Protein AF-A0A9N9CAN0-F1 (afdb_monomer)

Foldseek 3Di:
DDDFDKDWDWDADDCDDQNPPFDPVLRTDIDIGTPPDDPVRVLVRNLVSGDPSSSPPDDDDDDDFWWPQPDDDDDPPDDPCVRAVNHIHTGHDDDDDDD

Structure (mmCIF, N/CA/C/O backbone):
data_AF-A0A9N9CAN0-F1
#
_entry.id   AF-A0A9N9CAN0-F1
#
loop_
_atom_site.group_PDB
_atom_site.id
_atom_site.type_symbol
_atom_site.label_atom_id
_atom_site.label_alt_id
_atom_site.label_comp_id
_atom_site.label_asym_id
_atom_site.label_entity_id
_atom_site.label_seq_id
_atom_site.pdbx_PDB_ins_code
_atom_site.Cartn_x
_atom_site.Cartn_y
_atom_site.Cartn_z
_atom_site.occupancy
_atom_site.B_iso_or_equiv
_atom_site.auth_seq_id
_atom_site.auth_comp_id
_atom_site.auth_asym_id
_atom_site.auth_atom_id
_atom_site.pdbx_PDB_model_num
ATOM 1 N N . ASN A 1 1 ? 28.706 -1.624 -9.203 1.00 38.88 1 ASN A N 1
ATOM 2 C CA . ASN A 1 1 ? 28.224 -0.259 -8.894 1.00 38.88 1 ASN A CA 1
ATOM 3 C C . ASN A 1 1 ? 26.709 -0.288 -8.850 1.00 38.88 1 ASN A C 1
ATOM 5 O O . ASN A 1 1 ? 26.106 -0.457 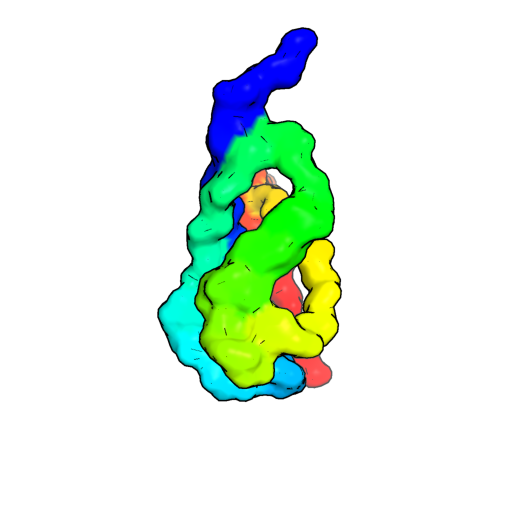-9.901 1.00 38.88 1 ASN A O 1
ATOM 9 N N . ALA A 1 2 ? 26.104 -0.194 -7.665 1.00 46.59 2 ALA A N 1
ATOM 10 C CA . ALA A 1 2 ? 24.666 0.056 -7.565 1.00 46.59 2 ALA A CA 1
ATOM 11 C C . ALA A 1 2 ? 24.381 1.514 -7.962 1.00 46.59 2 ALA A C 1
ATOM 13 O O . ALA A 1 2 ? 25.202 2.394 -7.696 1.00 46.59 2 ALA A O 1
ATOM 14 N N . ILE A 1 3 ? 23.250 1.767 -8.620 1.00 48.84 3 ILE A N 1
ATOM 15 C CA . ILE A 1 3 ? 22.851 3.125 -9.003 1.00 48.84 3 ILE A CA 1
ATOM 16 C C . ILE A 1 3 ? 22.261 3.802 -7.765 1.00 48.84 3 ILE A C 1
ATOM 18 O O . ILE A 1 3 ? 21.209 3.381 -7.284 1.00 48.84 3 ILE A O 1
ATOM 22 N N . MET A 1 4 ? 22.929 4.843 -7.260 1.00 60.00 4 MET A N 1
ATOM 23 C CA . MET A 1 4 ? 22.435 5.678 -6.159 1.00 60.00 4 MET A CA 1
ATOM 24 C C . MET A 1 4 ? 21.290 6.570 -6.655 1.00 60.00 4 MET A C 1
ATOM 26 O O . MET A 1 4 ? 21.501 7.719 -7.035 1.00 60.00 4 MET A O 1
ATOM 30 N N . GLY A 1 5 ? 20.083 6.014 -6.691 1.00 76.62 5 GLY A N 1
ATOM 31 C CA . GLY A 1 5 ? 18.849 6.720 -7.021 1.00 76.62 5 GLY A CA 1
ATOM 32 C C . GLY A 1 5 ? 17.755 6.388 -6.015 1.00 76.62 5 GLY A C 1
ATOM 33 O O . GLY A 1 5 ? 17.857 5.406 -5.280 1.00 76.62 5 GLY A O 1
ATOM 34 N N . THR A 1 6 ? 16.703 7.196 -5.980 1.00 82.44 6 THR A N 1
ATOM 35 C CA . THR A 1 6 ? 15.460 6.847 -5.288 1.00 82.44 6 THR A CA 1
ATOM 36 C C . THR A 1 6 ? 14.519 6.096 -6.224 1.00 82.44 6 THR A C 1
ATOM 38 O O . THR A 1 6 ? 14.569 6.254 -7.445 1.00 82.44 6 THR A O 1
ATOM 41 N N . ILE A 1 7 ? 13.651 5.278 -5.640 1.00 80.38 7 ILE A N 1
ATOM 42 C CA . ILE A 1 7 ? 12.506 4.655 -6.297 1.00 80.38 7 ILE A CA 1
ATOM 43 C C . ILE A 1 7 ? 11.225 5.129 -5.611 1.00 80.38 7 ILE A C 1
ATOM 45 O O . ILE A 1 7 ? 11.208 5.346 -4.398 1.00 80.38 7 ILE A O 1
ATOM 49 N N . ASN A 1 8 ? 10.160 5.271 -6.396 1.00 84.38 8 ASN A N 1
ATOM 50 C CA . ASN A 1 8 ? 8.829 5.595 -5.898 1.00 84.38 8 ASN A CA 1
ATOM 51 C C . ASN A 1 8 ? 7.989 4.315 -5.949 1.00 84.38 8 ASN A C 1
ATOM 53 O O . ASN A 1 8 ? 7.873 3.697 -7.008 1.00 84.38 8 ASN A O 1
ATOM 57 N N . LEU A 1 9 ? 7.418 3.920 -4.816 1.00 82.75 9 LEU A N 1
ATOM 58 C CA . LEU A 1 9 ? 6.581 2.734 -4.666 1.00 82.75 9 LEU A CA 1
ATOM 59 C C . LEU A 1 9 ? 5.138 3.168 -4.398 1.00 82.75 9 LEU A C 1
ATOM 61 O O . LEU A 1 9 ? 4.885 3.909 -3.451 1.00 82.75 9 LEU A O 1
ATOM 65 N N . GLU A 1 10 ? 4.195 2.702 -5.215 1.00 85.69 10 GLU A N 1
ATOM 66 C CA . GLU A 1 10 ? 2.765 2.859 -4.941 1.00 85.69 10 GLU A CA 1
ATOM 67 C C . GLU A 1 10 ? 2.310 1.718 -4.019 1.00 85.69 10 GLU A C 1
ATOM 69 O O . GLU A 1 10 ? 2.327 0.543 -4.393 1.00 85.69 10 GLU A O 1
ATOM 74 N N . CYS A 1 11 ? 1.941 2.060 -2.786 1.00 85.50 11 CYS A N 1
ATOM 75 C CA . CYS A 1 11 ? 1.557 1.116 -1.745 1.00 85.50 11 CYS A CA 1
ATOM 76 C C . CYS A 1 11 ? 0.050 1.200 -1.477 1.00 85.50 11 CYS A C 1
ATOM 78 O O . CYS A 1 11 ? -0.448 2.226 -1.015 1.00 85.50 11 CYS A O 1
ATOM 80 N N . LEU A 1 12 ? -0.666 0.099 -1.726 1.00 89.06 12 LEU A N 1
ATOM 81 C CA . LEU A 1 12 ? -2.081 -0.061 -1.385 1.00 89.06 12 LEU A CA 1
ATOM 82 C C . LEU A 1 12 ? -2.215 -0.784 -0.036 1.00 89.06 12 LEU A C 1
ATOM 84 O O . LEU A 1 12 ? -1.875 -1.96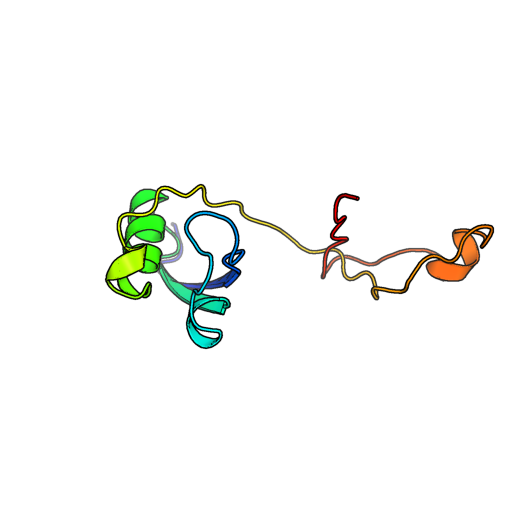2 0.077 1.00 89.06 12 LEU A O 1
ATOM 88 N N . ILE A 1 13 ? -2.753 -0.099 0.972 1.00 89.19 13 ILE A N 1
ATOM 89 C CA . ILE A 1 13 ? -3.064 -0.678 2.283 1.00 89.19 13 ILE A CA 1
ATOM 90 C C . ILE A 1 13 ? -4.522 -1.136 2.281 1.00 89.19 13 ILE A C 1
ATOM 92 O O . ILE A 1 13 ? -5.432 -0.324 2.147 1.00 89.19 13 ILE A O 1
ATOM 96 N N . SER A 1 14 ? -4.762 -2.439 2.453 1.00 86.62 14 SER A N 1
ATOM 97 C CA . SER A 1 14 ? -6.125 -2.969 2.576 1.00 86.62 14 SER A CA 1
ATOM 98 C C . SER A 1 14 ? -6.756 -2.506 3.904 1.00 86.62 14 SER A C 1
ATOM 100 O O . SER A 1 14 ? -6.234 -2.873 4.961 1.00 86.62 14 SER A O 1
ATOM 102 N N . PRO A 1 15 ? -7.860 -1.728 3.900 1.00 85.44 15 PRO A N 1
ATOM 103 C CA . PRO A 1 15 ? -8.443 -1.125 5.104 1.00 85.44 15 PRO A CA 1
ATOM 104 C C . PRO A 1 15 ? -9.337 -2.117 5.872 1.00 85.44 15 PRO A C 1
ATOM 106 O O . PRO A 1 15 ? -10.499 -1.846 6.175 1.00 85.44 15 PRO A O 1
ATOM 109 N N . VAL A 1 16 ? -8.800 -3.305 6.156 1.00 83.62 16 VAL A N 1
ATOM 110 C CA . VAL A 1 16 ? -9.487 -4.415 6.831 1.00 83.62 16 VAL A CA 1
ATOM 111 C C . VAL A 1 16 ? -8.908 -4.666 8.222 1.00 83.62 16 VAL A C 1
ATOM 113 O O . VAL A 1 16 ? -7.756 -4.337 8.509 1.00 83.62 16 VAL A O 1
ATOM 116 N N . HIS A 1 17 ? -9.712 -5.279 9.092 1.00 88.69 17 HIS A N 1
ATOM 117 C CA . HIS A 1 17 ? -9.338 -5.646 10.463 1.00 88.69 17 HIS A CA 1
ATOM 118 C C . HIS A 1 17 ? -8.726 -4.456 11.235 1.00 88.69 17 HIS A C 1
ATOM 120 O O . HIS A 1 17 ? -9.431 -3.491 11.512 1.00 88.69 17 HIS A O 1
ATOM 126 N N . ALA A 1 18 ? -7.430 -4.490 11.562 1.00 89.31 18 ALA A N 1
ATOM 127 C CA . ALA A 1 18 ? -6.746 -3.429 12.306 1.00 89.31 18 ALA A CA 1
ATOM 128 C C . ALA A 1 18 ? -6.542 -2.116 11.513 1.00 89.31 18 ALA A C 1
ATOM 130 O O . ALA A 1 18 ? -6.250 -1.090 12.120 1.00 89.31 18 ALA A O 1
ATOM 131 N N . PHE A 1 19 ? -6.738 -2.125 10.188 1.00 90.50 19 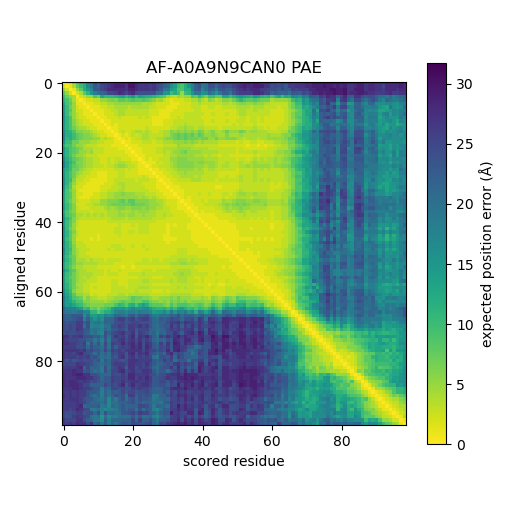PHE A N 1
ATOM 132 C CA . PHE A 1 19 ? -6.799 -0.922 9.342 1.00 90.50 19 PHE A CA 1
ATOM 133 C C . PHE A 1 19 ? -8.240 -0.511 8.983 1.00 90.50 19 PHE A C 1
ATOM 135 O O . PHE A 1 19 ? -8.448 0.337 8.113 1.00 90.50 19 PHE A O 1
ATOM 142 N N . ALA A 1 20 ? -9.258 -1.084 9.634 1.00 88.94 20 ALA A N 1
ATOM 143 C CA . ALA A 1 20 ? -10.633 -0.623 9.466 1.00 88.94 20 ALA A CA 1
ATOM 144 C C . ALA A 1 20 ? -10.763 0.851 9.898 1.00 88.94 20 ALA A C 1
ATOM 146 O O . ALA A 1 20 ? -10.298 1.246 10.967 1.00 88.94 20 ALA A O 1
ATOM 147 N N . GLY A 1 21 ? -11.391 1.673 9.055 1.00 87.38 21 GLY A N 1
ATOM 148 C CA . GLY A 1 21 ? -11.498 3.119 9.282 1.00 87.38 21 GLY A CA 1
ATOM 149 C C . GLY A 1 21 ? -10.242 3.928 8.926 1.00 87.38 21 GLY A C 1
ATOM 150 O O . GLY A 1 21 ? -10.176 5.107 9.272 1.00 87.38 21 GLY A O 1
ATOM 151 N N . LEU A 1 22 ? -9.258 3.338 8.234 1.00 88.56 22 LEU A N 1
ATOM 152 C CA . LEU A 1 22 ? -8.147 4.087 7.637 1.00 88.56 22 LEU A CA 1
ATOM 153 C C . LEU A 1 22 ? -8.692 5.135 6.634 1.00 88.56 22 LEU A C 1
ATOM 155 O O . LEU A 1 22 ? -9.486 4.769 5.762 1.00 88.56 22 LEU A O 1
ATOM 159 N N . PRO A 1 23 ? -8.303 6.425 6.731 1.00 86.06 23 PRO A N 1
ATOM 160 C CA . PRO A 1 23 ? -8.738 7.463 5.795 1.00 86.06 23 PRO A CA 1
ATOM 161 C C . PRO A 1 23 ? -8.391 7.132 4.338 1.00 86.06 23 PRO A C 1
ATOM 163 O O . PRO A 1 23 ? -7.353 6.535 4.058 1.00 86.06 23 PRO A O 1
ATOM 166 N N . ARG A 1 24 ? -9.250 7.532 3.390 1.00 82.31 24 ARG A N 1
ATOM 167 C CA . ARG A 1 24 ? -9.119 7.186 1.957 1.00 82.31 24 ARG A CA 1
ATOM 168 C C . ARG A 1 24 ? -7.795 7.667 1.346 1.00 82.31 24 ARG A C 1
ATOM 170 O O . ARG A 1 24 ? -7.259 7.023 0.453 1.00 82.31 24 ARG A O 1
ATOM 177 N N . ASP A 1 25 ? -7.301 8.798 1.820 1.00 83.81 25 ASP A N 1
ATOM 178 C CA . ASP A 1 25 ? -6.018 9.421 1.495 1.00 83.81 25 ASP A CA 1
ATOM 179 C C . ASP A 1 25 ? -4.804 8.679 2.084 1.00 83.81 25 ASP A C 1
ATOM 181 O O . ASP A 1 25 ? -3.716 8.782 1.534 1.00 83.81 25 ASP A O 1
ATOM 185 N N . ALA A 1 26 ? -4.991 7.865 3.128 1.00 84.19 26 ALA A N 1
ATOM 186 C CA . ALA A 1 26 ? -3.955 7.001 3.700 1.00 84.19 26 ALA A CA 1
ATOM 187 C C . ALA A 1 26 ? -3.985 5.551 3.163 1.00 84.19 26 ALA A C 1
ATOM 189 O O . ALA A 1 26 ? -3.083 4.773 3.477 1.00 84.19 26 ALA A O 1
ATOM 190 N N . VAL A 1 27 ? -4.998 5.178 2.365 1.00 87.00 27 VAL A N 1
ATOM 191 C CA . VAL A 1 27 ? -5.157 3.836 1.756 1.00 87.00 27 VAL A CA 1
ATOM 192 C C . VAL A 1 27 ? -4.227 3.616 0.555 1.00 87.00 27 VAL A C 1
ATOM 194 O O . VAL A 1 27 ? -3.788 2.489 0.338 1.00 87.00 27 VAL A O 1
ATOM 197 N N . ILE A 1 28 ? -3.909 4.665 -0.212 1.00 89.38 28 ILE A N 1
ATOM 198 C CA . ILE A 1 28 ? -2.927 4.621 -1.308 1.00 89.38 28 ILE A CA 1
ATOM 199 C C . ILE A 1 28 ? -1.822 5.622 -0.984 1.00 89.38 28 ILE A C 1
ATOM 201 O O . ILE A 1 28 ? -2.085 6.818 -0.898 1.00 89.38 28 ILE A O 1
ATOM 205 N N . GLN A 1 29 ? -0.597 5.134 -0.810 1.00 86.25 29 GLN A N 1
ATOM 206 C CA . GLN A 1 29 ? 0.569 5.936 -0.433 1.00 86.25 29 GLN A CA 1
ATOM 207 C C . GLN A 1 29 ? 1.640 5.860 -1.524 1.00 86.25 29 GLN A C 1
ATOM 209 O O . GLN A 1 29 ? 1.792 4.831 -2.179 1.00 86.25 29 GLN A O 1
ATOM 214 N N . THR A 1 30 ? 2.398 6.942 -1.721 1.00 89.38 30 THR A N 1
ATOM 215 C CA . THR A 1 30 ? 3.590 6.943 -2.586 1.00 89.38 30 THR A CA 1
ATOM 216 C C . THR A 1 30 ? 4.830 7.048 -1.711 1.00 89.38 30 THR A C 1
ATOM 218 O O . THR A 1 30 ? 5.154 8.121 -1.203 1.00 89.38 30 THR A O 1
ATOM 221 N N . ILE A 1 31 ? 5.532 5.932 -1.538 1.00 85.12 31 ILE A N 1
ATOM 222 C CA . ILE A 1 31 ? 6.735 5.856 -0.711 1.00 85.12 31 ILE A CA 1
ATOM 223 C C . ILE A 1 31 ? 7.962 6.128 -1.583 1.00 85.12 31 ILE A C 1
ATOM 225 O O . ILE A 1 31 ? 8.199 5.416 -2.556 1.00 85.12 31 ILE A O 1
ATOM 229 N N . THR A 1 32 ? 8.741 7.158 -1.249 1.00 86.56 32 THR A N 1
ATOM 230 C CA . THR A 1 32 ? 9.995 7.491 -1.947 1.00 86.56 32 THR A CA 1
ATOM 231 C C . THR A 1 32 ? 11.172 7.023 -1.102 1.00 86.56 32 THR A C 1
ATOM 233 O O . THR A 1 32 ? 11.357 7.512 0.008 1.00 86.56 32 THR A O 1
ATOM 236 N N . ILE A 1 33 ? 11.968 6.084 -1.612 1.00 83.62 33 ILE A N 1
ATOM 237 C CA . ILE A 1 33 ? 13.000 5.386 -0.829 1.00 83.62 33 ILE A CA 1
ATOM 238 C C . ILE A 1 33 ? 14.269 5.139 -1.670 1.00 83.62 33 ILE A C 1
ATOM 240 O O . ILE A 1 33 ? 14.161 5.012 -2.892 1.00 83.62 33 ILE A O 1
ATOM 244 N N . PRO A 1 34 ? 15.490 5.093 -1.097 1.00 82.25 34 PRO A N 1
ATOM 245 C CA . PRO A 1 34 ? 16.690 4.724 -1.851 1.00 82.25 34 PRO A CA 1
ATOM 246 C C . PRO A 1 34 ? 16.599 3.322 -2.476 1.00 82.25 34 PRO A C 1
ATOM 248 O O . PRO A 1 34 ? 16.122 2.380 -1.854 1.00 82.25 34 PRO A O 1
ATOM 251 N N . SER A 1 35 ? 17.130 3.156 -3.689 1.00 76.56 35 SER A N 1
ATOM 252 C CA . SER A 1 35 ? 17.122 1.895 -4.456 1.00 76.56 35 SER A CA 1
ATOM 253 C C . SER A 1 35 ? 17.865 0.723 -3.795 1.00 76.56 35 SER A C 1
ATOM 255 O O . SER A 1 35 ? 17.676 -0.423 -4.196 1.00 76.56 35 SER A O 1
ATOM 257 N N . GLY A 1 36 ? 18.736 1.013 -2.823 1.00 74.12 36 GLY A N 1
ATOM 258 C CA . GLY A 1 36 ? 19.473 0.038 -2.013 1.00 74.12 36 GLY A CA 1
ATOM 259 C C . GLY A 1 36 ? 19.034 -0.013 -0.546 1.00 74.12 36 GLY A C 1
ATOM 260 O O . GLY A 1 36 ? 19.772 -0.562 0.269 1.00 74.12 36 GLY A O 1
ATOM 261 N N . ALA A 1 37 ? 17.895 0.599 -0.208 1.00 71.94 37 ALA A N 1
ATOM 262 C CA . ALA A 1 37 ? 17.288 0.502 1.115 1.00 71.94 37 ALA A CA 1
ATOM 263 C C . ALA A 1 37 ? 16.732 -0.905 1.383 1.00 71.94 37 ALA A C 1
ATOM 265 O O . ALA A 1 37 ? 16.579 -1.726 0.472 1.00 71.94 37 ALA A O 1
ATOM 266 N N . ARG A 1 38 ? 16.441 -1.175 2.651 1.00 79.69 38 ARG A N 1
ATOM 267 C CA . ARG A 1 38 ? 16.013 -2.477 3.158 1.00 79.69 38 ARG A CA 1
ATOM 268 C C . ARG A 1 38 ? 14.515 -2.517 3.479 1.00 79.69 38 ARG A C 1
ATOM 270 O O . ARG A 1 38 ? 13.780 -1.544 3.312 1.00 79.69 38 ARG A O 1
ATOM 277 N N . ASP A 1 39 ? 14.052 -3.685 3.904 1.00 73.69 39 ASP A N 1
ATOM 278 C CA . ASP A 1 39 ? 12.672 -3.949 4.302 1.00 73.69 39 ASP A CA 1
ATOM 279 C C . ASP A 1 39 ? 12.256 -3.187 5.573 1.00 73.69 39 ASP A C 1
ATOM 281 O O . ASP A 1 39 ? 11.129 -2.695 5.643 1.00 73.69 39 ASP A O 1
ATOM 285 N N . ASP A 1 40 ? 13.177 -2.993 6.518 1.00 81.31 40 ASP A N 1
ATOM 286 C CA . ASP A 1 40 ? 13.000 -2.182 7.727 1.00 81.31 40 ASP A CA 1
ATOM 287 C C . ASP A 1 40 ? 12.969 -0.667 7.447 1.00 81.31 40 ASP A C 1
ATOM 289 O O . ASP A 1 40 ? 12.154 0.047 8.043 1.00 81.31 40 ASP A O 1
ATOM 293 N N . ASP A 1 41 ? 13.758 -0.175 6.484 1.00 81.06 41 ASP A N 1
ATOM 294 C CA . ASP A 1 41 ? 13.649 1.208 5.984 1.00 81.06 41 ASP A CA 1
ATOM 295 C C . ASP A 1 41 ? 12.250 1.467 5.383 1.00 81.06 41 ASP A C 1
ATOM 297 O O . ASP A 1 41 ? 11.610 2.487 5.661 1.00 81.06 41 ASP A O 1
ATOM 301 N N . LEU A 1 42 ? 11.748 0.523 4.575 1.00 83.19 42 LEU A N 1
ATOM 302 C CA . LEU A 1 42 ? 10.443 0.624 3.916 1.00 83.19 42 LEU A CA 1
ATOM 303 C C . LEU A 1 42 ? 9.275 0.521 4.905 1.00 83.19 42 LEU A C 1
ATOM 305 O O . LEU A 1 42 ? 8.313 1.283 4.798 1.00 83.19 42 LEU A O 1
ATOM 309 N N . GLU A 1 43 ? 9.355 -0.385 5.883 1.00 86.69 43 GLU A N 1
ATOM 310 C CA . GLU A 1 43 ? 8.353 -0.47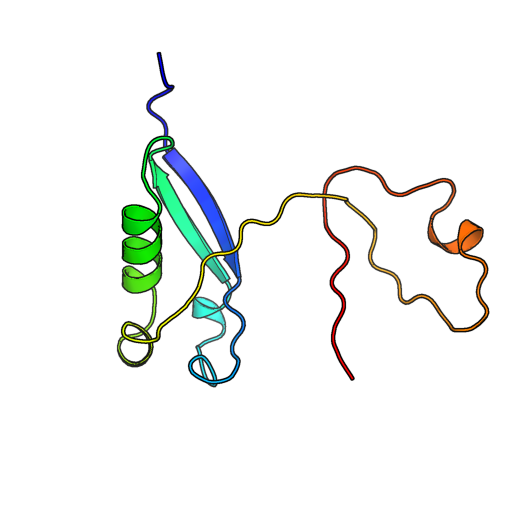7 6.946 1.00 86.69 43 GLU A CA 1
ATOM 311 C C . GLU A 1 43 ? 8.293 0.824 7.762 1.00 86.69 43 GLU A C 1
ATOM 313 O O . GLU A 1 43 ? 7.203 1.330 8.047 1.00 86.69 43 GLU A O 1
ATOM 318 N N . THR A 1 44 ? 9.457 1.402 8.078 1.00 90.75 44 THR A N 1
ATOM 319 C CA . THR A 1 44 ? 9.571 2.667 8.815 1.00 90.75 44 THR A CA 1
ATOM 320 C C . THR A 1 44 ? 8.874 3.811 8.083 1.00 90.75 44 THR A C 1
ATOM 322 O O . THR A 1 44 ? 8.095 4.538 8.700 1.00 90.75 44 THR A O 1
ATOM 325 N N . G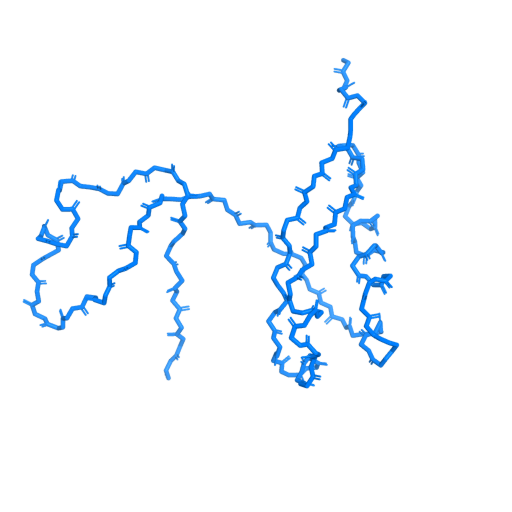LU A 1 45 ? 9.073 3.958 6.771 1.00 89.81 45 GLU A N 1
ATOM 326 C CA . GLU A 1 45 ? 8.453 5.062 6.029 1.00 89.81 45 GLU A CA 1
ATOM 327 C C . GLU A 1 45 ? 6.936 4.879 5.831 1.00 89.81 45 GLU A C 1
ATOM 329 O O . GLU A 1 45 ? 6.177 5.839 5.974 1.00 89.81 45 GLU A O 1
ATOM 334 N N . ILE A 1 46 ? 6.448 3.646 5.653 1.00 90.06 46 ILE A N 1
ATOM 335 C CA . ILE A 1 46 ? 4.999 3.361 5.685 1.00 90.06 46 ILE A CA 1
ATOM 336 C C . ILE A 1 46 ? 4.410 3.728 7.065 1.00 90.06 46 ILE A C 1
ATOM 338 O O . ILE A 1 46 ? 3.355 4.363 7.159 1.00 90.06 46 ILE A O 1
ATOM 342 N N . ARG A 1 47 ? 5.109 3.406 8.166 1.00 92.06 47 ARG A N 1
ATOM 343 C CA . ARG A 1 47 ? 4.713 3.822 9.528 1.00 92.06 47 ARG A CA 1
ATOM 344 C C . ARG A 1 47 ? 4.819 5.333 9.753 1.00 92.06 47 ARG A C 1
ATOM 346 O O . ARG A 1 47 ? 4.099 5.864 10.602 1.00 92.06 47 ARG A O 1
ATOM 353 N N . ASN A 1 48 ? 5.662 6.055 9.016 1.00 92.62 48 ASN A N 1
ATOM 354 C CA . ASN A 1 48 ? 5.727 7.515 9.087 1.00 92.62 48 ASN A CA 1
ATOM 355 C C . ASN A 1 48 ? 4.462 8.167 8.521 1.00 92.62 48 ASN A C 1
ATOM 357 O O . ASN A 1 48 ? 3.927 9.074 9.166 1.00 92.62 48 ASN A O 1
ATOM 361 N N . GLN A 1 49 ? 3.962 7.670 7.387 1.00 90.94 49 GLN A N 1
ATOM 362 C CA . GLN A 1 49 ? 2.815 8.237 6.670 1.00 90.94 49 GLN A CA 1
ATOM 363 C C . GLN A 1 49 ? 1.446 7.789 7.222 1.00 90.94 49 GLN A C 1
ATOM 365 O O . GLN A 1 49 ? 0.446 8.480 7.029 1.00 90.94 49 GLN A O 1
ATOM 370 N N . LEU A 1 50 ? 1.379 6.679 7.968 1.00 91.88 50 LEU A N 1
ATOM 371 C CA . LEU A 1 50 ? 0.150 6.243 8.647 1.00 91.88 50 LEU A CA 1
ATOM 372 C C . LEU A 1 50 ? -0.339 7.243 9.726 1.00 91.88 50 LEU A C 1
ATOM 374 O O . LEU A 1 50 ? 0.472 7.772 10.491 1.00 91.88 50 LEU A O 1
ATOM 378 N N . PRO A 1 51 ? -1.663 7.456 9.889 1.00 92.12 51 PRO A N 1
ATOM 379 C CA . PRO A 1 51 ? -2.203 8.235 11.007 1.00 92.12 51 PRO A CA 1
ATOM 380 C C . PRO A 1 51 ? -1.830 7.635 12.381 1.00 92.12 51 PRO A C 1
ATOM 382 O O . PRO A 1 51 ? -1.674 6.413 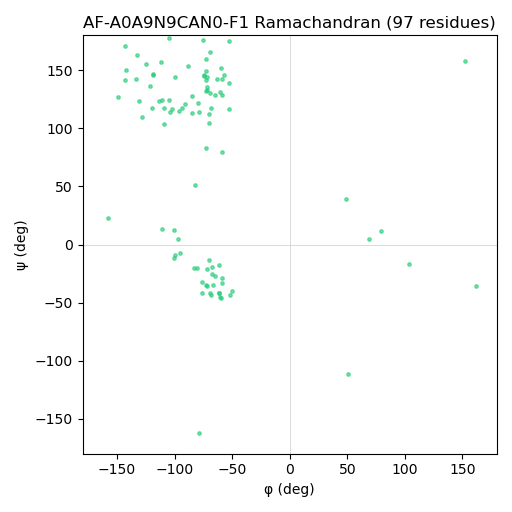12.480 1.00 92.12 51 PRO A O 1
ATOM 385 N N . PRO A 1 52 ? -1.718 8.443 13.459 1.00 93.62 52 PRO A N 1
ATOM 386 C CA . PRO A 1 52 ? -1.143 8.019 14.745 1.00 93.62 52 PRO A CA 1
ATOM 387 C C . PRO A 1 52 ? -1.710 6.717 15.326 1.00 93.62 52 PRO A C 1
ATOM 389 O O . PRO A 1 52 ? -0.951 5.888 15.823 1.00 93.62 52 PRO A O 1
ATOM 392 N N . GLN A 1 53 ? -3.023 6.504 15.217 1.00 92.06 53 GLN A N 1
ATOM 393 C CA . GLN A 1 53 ? -3.714 5.315 15.722 1.00 92.06 53 GLN A CA 1
ATOM 394 C C . GLN A 1 53 ? -3.361 4.014 14.978 1.00 92.06 53 GLN A C 1
ATOM 396 O O . GLN A 1 53 ? -3.553 2.934 15.528 1.00 92.06 53 GLN A O 1
ATOM 401 N N . PHE A 1 54 ? -2.818 4.100 13.758 1.00 92.88 54 PHE A N 1
ATOM 402 C CA . PHE A 1 54 ? -2.434 2.942 12.945 1.00 92.88 54 PHE A CA 1
ATOM 403 C C . PHE A 1 54 ? -0.926 2.643 12.974 1.00 92.88 54 PHE A C 1
ATOM 405 O O . PHE A 1 54 ? -0.517 1.562 12.553 1.00 92.88 54 PHE A O 1
ATOM 412 N N . LYS A 1 55 ? -0.080 3.546 13.497 1.00 92.38 55 LYS A N 1
ATOM 413 C CA . LYS A 1 55 ? 1.392 3.410 13.435 1.00 92.38 55 LYS A CA 1
ATOM 414 C C . LYS A 1 55 ? 1.949 2.143 14.088 1.00 92.38 55 LYS A C 1
ATOM 416 O O . LYS A 1 55 ? 2.966 1.630 13.630 1.00 92.38 55 LYS A O 1
ATOM 421 N N . ASN A 1 56 ? 1.262 1.618 15.103 1.00 92.19 56 ASN A N 1
ATOM 422 C CA . ASN A 1 56 ? 1.659 0.415 15.843 1.00 92.19 56 ASN A CA 1
ATOM 423 C C . ASN A 1 56 ? 0.962 -0.871 15.353 1.00 92.19 56 ASN A C 1
ATOM 425 O O . ASN A 1 56 ? 1.137 -1.926 15.958 1.00 92.19 56 ASN A O 1
ATOM 429 N N . VAL A 1 57 ? 0.160 -0.812 14.283 1.00 91.12 57 VAL A N 1
ATOM 430 C CA . VAL A 1 57 ? -0.504 -2.001 13.724 1.00 91.12 57 VAL A CA 1
ATOM 431 C C . VAL A 1 57 ? 0.547 -2.923 13.083 1.00 91.12 57 VAL A C 1
ATOM 433 O O . VAL A 1 57 ? 1.372 -2.440 12.302 1.00 91.12 57 VAL A O 1
ATOM 436 N N . PRO A 1 58 ? 0.564 -4.235 13.380 1.00 89.50 58 PRO A N 1
ATOM 437 C CA . PRO A 1 58 ? 1.428 -5.180 12.679 1.00 89.50 58 PRO A CA 1
ATOM 438 C C . PRO A 1 58 ? 0.912 -5.418 11.253 1.00 89.50 58 PRO A C 1
ATOM 440 O O . PRO A 1 58 ? -0.284 -5.617 11.040 1.00 89.50 58 PRO A O 1
ATOM 443 N N . PHE A 1 59 ? 1.813 -5.422 10.272 1.00 85.50 59 PHE A N 1
ATOM 444 C CA . PHE A 1 59 ? 1.500 -5.702 8.870 1.00 85.50 59 PHE A CA 1
ATOM 445 C C . PHE A 1 59 ? 2.634 -6.490 8.205 1.00 85.50 59 PHE A C 1
ATOM 447 O O . PHE A 1 59 ? 3.689 -6.688 8.798 1.00 85.50 59 PHE A O 1
ATOM 454 N N . ILE A 1 60 ? 2.399 -6.973 6.983 1.00 83.62 60 ILE A N 1
ATOM 455 C CA . ILE A 1 60 ? 3.393 -7.679 6.166 1.00 83.62 60 ILE A CA 1
ATOM 456 C C . ILE A 1 60 ? 3.385 -7.044 4.777 1.00 83.62 60 ILE A C 1
ATOM 458 O O . ILE A 1 60 ? 2.341 -7.003 4.122 1.00 83.62 60 ILE A O 1
ATOM 462 N N . ILE A 1 61 ? 4.542 -6.569 4.321 1.00 80.44 61 ILE A N 1
ATOM 463 C CA . ILE A 1 61 ? 4.704 -5.984 2.987 1.00 80.44 61 ILE A CA 1
ATOM 464 C C . ILE A 1 61 ? 4.658 -7.108 1.939 1.00 80.44 61 ILE A C 1
ATOM 466 O O . ILE A 1 61 ? 5.324 -8.134 2.077 1.00 80.44 61 ILE A O 1
ATOM 470 N N . ARG A 1 62 ? 3.872 -6.922 0.872 1.00 79.75 62 ARG A N 1
ATOM 471 C CA . ARG A 1 62 ? 3.793 -7.849 -0.269 1.00 79.75 62 ARG A CA 1
ATOM 472 C C . ARG A 1 62 ? 3.990 -7.080 -1.573 1.00 79.75 62 ARG A C 1
ATOM 474 O O . ARG A 1 62 ? 3.123 -6.309 -1.970 1.00 79.75 62 ARG A O 1
ATOM 481 N N . ALA A 1 63 ? 5.126 -7.299 -2.233 1.00 71.31 63 ALA A N 1
ATOM 482 C CA . ALA A 1 63 ? 5.395 -6.754 -3.562 1.00 71.31 63 ALA A CA 1
ATOM 483 C C . ALA A 1 63 ? 4.567 -7.480 -4.641 1.00 71.31 63 ALA A C 1
ATOM 485 O O . ALA A 1 63 ? 4.263 -8.667 -4.510 1.00 71.31 63 ALA A O 1
ATOM 486 N N . PHE A 1 64 ? 4.205 -6.770 -5.713 1.00 67.69 64 PHE A N 1
ATOM 487 C CA . PHE A 1 64 ? 3.222 -7.226 -6.703 1.00 67.69 64 PHE A CA 1
ATOM 488 C C . PHE A 1 64 ? 3.577 -6.648 -8.083 1.00 67.69 64 PHE A C 1
ATOM 490 O O . PHE A 1 64 ? 3.790 -5.440 -8.176 1.00 67.69 64 PHE A O 1
ATOM 497 N N . HIS A 1 65 ? 3.702 -7.474 -9.139 1.00 58.62 65 HIS A N 1
ATOM 498 C CA . HIS A 1 65 ? 4.307 -7.038 -10.415 1.00 58.62 65 HIS A CA 1
ATOM 499 C C . HIS A 1 65 ? 3.533 -7.432 -11.708 1.00 58.62 65 HIS A C 1
ATOM 501 O O . HIS A 1 65 ? 2.986 -8.528 -11.735 1.00 58.62 65 HIS A O 1
ATOM 507 N N . PRO A 1 66 ? 3.471 -6.565 -12.758 1.00 57.84 66 PRO A N 1
ATOM 508 C CA . PRO A 1 66 ? 2.354 -6.481 -13.710 1.00 57.84 66 PRO A CA 1
ATOM 509 C C . PRO A 1 66 ? 1.752 -7.687 -14.508 1.00 57.84 66 PRO A C 1
ATOM 511 O O . PRO A 1 66 ? 2.364 -8.737 -14.634 1.00 57.84 66 PRO A O 1
ATOM 514 N N . GLY A 1 67 ? 0.650 -7.450 -15.265 1.00 55.22 67 GLY A N 1
ATOM 515 C CA . GLY A 1 67 ? 0.047 -8.345 -16.305 1.00 55.22 67 GLY A CA 1
ATOM 516 C C . GLY A 1 67 ? -0.894 -7.850 -17.485 1.00 55.22 67 GLY A C 1
ATOM 517 O O . GLY A 1 67 ? -1.651 -8.695 -17.938 1.00 55.22 67 GLY A O 1
ATOM 518 N N . PRO A 1 68 ? -0.945 -6.581 -18.007 1.00 49.28 68 PRO A N 1
ATOM 519 C CA . PRO A 1 68 ? -2.136 -5.713 -17.951 1.00 49.28 68 PRO A CA 1
ATOM 520 C C . PRO A 1 68 ? -3.365 -6.300 -18.620 1.00 49.28 68 PRO A C 1
ATOM 522 O O . PRO A 1 68 ? -3.785 -5.939 -19.725 1.00 49.28 68 PRO A O 1
ATOM 525 N N . VAL A 1 69 ? -3.978 -7.183 -17.867 1.00 50.31 69 VAL A N 1
ATOM 526 C CA . VAL A 1 69 ? -5.281 -7.687 -18.196 1.00 50.31 69 VAL A CA 1
ATOM 527 C C . VAL A 1 69 ? -6.213 -6.490 -18.098 1.00 50.31 69 VAL A C 1
ATOM 529 O O . VAL A 1 69 ? -6.225 -5.743 -17.116 1.00 50.31 69 VAL A O 1
ATOM 532 N N . ARG A 1 70 ? -7.005 -6.263 -19.140 1.00 43.62 70 ARG A N 1
ATOM 533 C CA . ARG A 1 70 ? -8.169 -5.402 -18.979 1.00 43.62 70 ARG A CA 1
ATOM 534 C C . ARG A 1 70 ? -9.132 -6.198 -18.115 1.00 43.62 70 ARG A C 1
ATOM 536 O O . ARG A 1 70 ? -9.718 -7.159 -18.609 1.00 43.62 70 ARG A O 1
ATOM 543 N N . TYR A 1 71 ? -9.248 -5.837 -16.836 1.00 46.16 71 TYR A N 1
ATOM 544 C CA . TYR A 1 71 ? -10.260 -6.420 -15.962 1.00 46.16 71 TYR A CA 1
ATOM 545 C C . TYR A 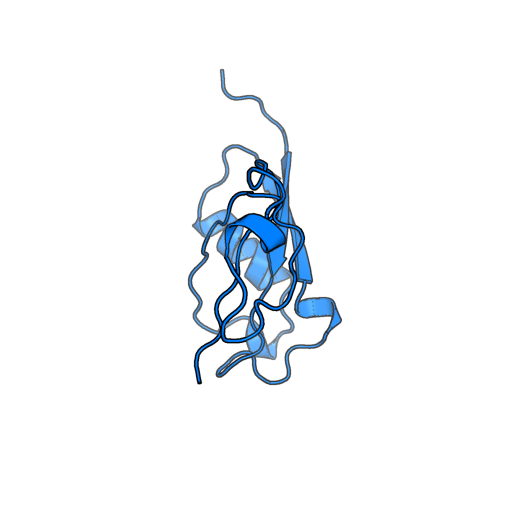1 71 ? -11.624 -6.288 -16.631 1.00 46.16 71 TYR A C 1
ATOM 547 O O . TYR A 1 71 ? -12.119 -5.192 -16.891 1.00 46.16 71 TYR A O 1
ATOM 555 N N . ARG A 1 72 ? -12.213 -7.439 -16.919 1.00 50.03 72 ARG A N 1
ATOM 556 C CA . ARG A 1 72 ? -13.595 -7.621 -17.335 1.00 50.03 72 ARG A CA 1
ATOM 557 C C . ARG A 1 72 ? -14.181 -8.624 -16.340 1.00 50.03 72 ARG A C 1
ATOM 559 O O . ARG A 1 72 ? -13.449 -9.409 -15.742 1.00 50.03 72 ARG A O 1
ATOM 566 N N . VAL A 1 73 ? -15.491 -8.622 -16.140 1.00 50.69 73 VAL A N 1
ATOM 567 C CA . VAL A 1 73 ? -16.121 -9.704 -15.372 1.00 50.69 73 VAL A CA 1
ATOM 568 C C . VAL A 1 73 ? -16.269 -10.898 -16.312 1.00 50.69 73 VAL A C 1
ATOM 570 O O . VAL A 1 73 ? -16.890 -10.764 -17.366 1.00 50.69 73 VAL A O 1
ATOM 573 N N . VAL A 1 74 ? -15.688 -12.050 -15.962 1.00 53.16 74 VAL A N 1
ATOM 574 C CA . VAL A 1 74 ? -15.978 -13.311 -16.663 1.00 53.16 74 VAL A CA 1
ATOM 575 C C . VAL A 1 74 ? -17.406 -13.697 -16.294 1.00 53.16 74 VAL A C 1
ATOM 577 O O . VAL A 1 74 ? -17.681 -13.992 -15.132 1.00 53.16 74 VAL A O 1
ATOM 580 N N . GLN A 1 75 ? -18.330 -13.660 -17.254 1.00 57.94 75 GLN A N 1
ATOM 581 C CA . GLN A 1 75 ? -19.686 -14.142 -17.003 1.00 57.94 75 GLN A CA 1
ATOM 582 C C . GLN A 1 75 ? -19.689 -15.680 -16.965 1.00 57.94 75 GLN A C 1
ATOM 584 O O . GLN A 1 75 ? -18.930 -16.314 -17.709 1.00 57.94 75 GLN A O 1
ATOM 589 N N . PRO A 1 76 ? -20.520 -16.310 -16.113 1.00 47.38 76 PRO A N 1
ATOM 590 C CA . PRO A 1 76 ? -20.679 -17.758 -16.117 1.00 47.38 76 PRO A CA 1
ATOM 591 C C . PRO A 1 76 ? -21.006 -18.278 -17.523 1.00 47.38 76 PRO A C 1
ATOM 593 O O . PRO A 1 76 ? -21.812 -17.686 -18.234 1.00 47.38 76 PRO A O 1
ATOM 596 N N . GLN A 1 77 ? -20.398 -19.405 -17.901 1.00 59.34 77 GLN A N 1
ATOM 597 C CA . GLN A 1 77 ? -20.566 -20.072 -19.204 1.00 59.34 77 GLN A CA 1
ATOM 598 C C . GLN A 1 77 ? -19.991 -19.330 -20.439 1.00 59.34 77 GLN A C 1
ATOM 600 O O . GLN A 1 77 ? -20.113 -19.847 -21.547 1.00 59.34 77 GLN A O 1
ATOM 605 N N . THR A 1 78 ? -19.300 -18.188 -20.296 1.00 57.72 78 THR A N 1
ATOM 606 C CA . THR A 1 78 ? -18.541 -17.573 -21.409 1.00 57.72 78 THR A CA 1
ATOM 607 C C . THR A 1 78 ? -17.265 -18.362 -21.742 1.00 57.72 78 THR A C 1
ATOM 609 O O . THR A 1 78 ? -16.553 -18.814 -20.844 1.00 57.72 78 THR A O 1
ATOM 612 N N . LEU A 1 79 ? -16.926 -18.485 -23.032 1.00 53.22 79 LEU A N 1
ATOM 613 C CA . LEU A 1 79 ? -15.659 -19.077 -23.472 1.00 53.22 79 LEU A CA 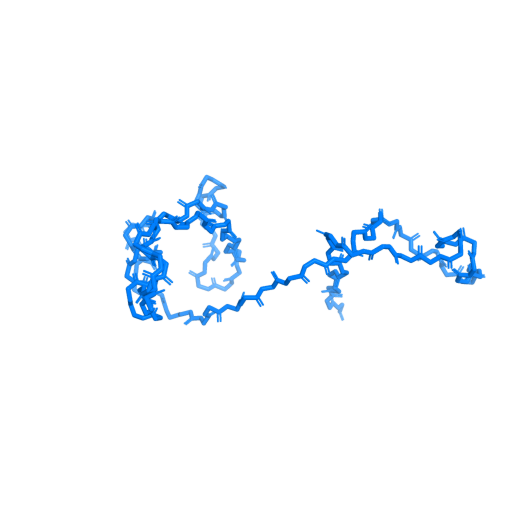1
ATOM 614 C C . LEU A 1 79 ? -14.475 -18.139 -23.178 1.00 53.22 79 LEU A C 1
ATOM 616 O O . LEU A 1 79 ? -14.494 -16.951 -23.497 1.00 53.22 79 LEU A O 1
ATOM 620 N N . ILE A 1 80 ? -13.404 -18.683 -22.593 1.00 52.50 80 ILE A N 1
ATOM 621 C CA . ILE A 1 80 ? -12.234 -17.904 -22.139 1.00 52.50 80 ILE A CA 1
ATOM 622 C C . ILE A 1 80 ? -11.486 -17.238 -23.316 1.00 52.50 80 ILE A C 1
ATOM 624 O O . ILE A 1 80 ? -10.896 -16.169 -23.148 1.00 52.50 80 ILE A O 1
ATOM 628 N N . SER A 1 81 ? -11.563 -17.816 -24.520 1.00 49.84 81 SER A N 1
ATOM 629 C CA . SER A 1 81 ? -11.061 -17.233 -25.776 1.00 49.84 81 SER A CA 1
ATOM 630 C C . SER A 1 81 ? -11.565 -15.807 -26.018 1.00 49.84 81 SER A C 1
ATOM 632 O O . SER A 1 81 ? -10.792 -14.914 -26.375 1.00 49.84 81 SER A O 1
ATOM 634 N N . ASP A 1 82 ? -12.854 -15.595 -25.768 1.00 56.22 82 ASP A N 1
ATOM 635 C CA . ASP A 1 82 ? -13.616 -14.413 -26.179 1.00 56.22 82 ASP A CA 1
ATOM 636 C C . ASP A 1 82 ? -13.369 -13.236 -25.219 1.00 56.22 82 ASP A C 1
ATOM 638 O O . ASP A 1 82 ? -13.553 -12.063 -25.549 1.00 56.22 82 ASP A O 1
ATOM 642 N N . TYR A 1 83 ? -12.900 -13.553 -24.010 1.00 53.88 83 TYR A N 1
ATOM 643 C CA . TYR A 1 83 ? -12.513 -12.588 -22.990 1.00 53.88 83 TYR A CA 1
ATOM 644 C C . TYR A 1 83 ? -11.151 -11.942 -23.299 1.00 53.88 83 TYR A C 1
ATOM 646 O O . TYR A 1 83 ? -10.996 -10.729 -23.117 1.00 53.88 83 TYR A O 1
ATOM 654 N N . PHE A 1 84 ? -10.172 -12.737 -23.755 1.00 53.62 84 PHE A N 1
ATOM 655 C CA . PHE A 1 84 ? -8.765 -12.327 -23.889 1.00 53.62 84 PHE A CA 1
ATOM 656 C C . PHE A 1 84 ? -8.324 -11.929 -25.310 1.00 53.62 84 PHE A C 1
ATOM 658 O O . PHE A 1 84 ? -7.215 -11.421 -25.450 1.00 53.62 84 PHE A O 1
ATOM 665 N N . ASN A 1 85 ? -9.137 -12.134 -26.3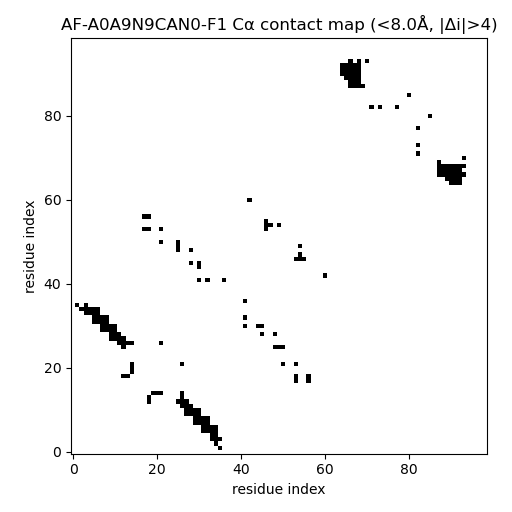58 1.00 53.97 85 ASN A N 1
ATOM 666 C CA . ASN A 1 85 ? -8.797 -11.795 -27.756 1.00 53.97 85 ASN A CA 1
ATOM 667 C C . ASN A 1 85 ? -7.399 -12.298 -28.207 1.00 53.97 85 ASN A C 1
ATOM 669 O O . ASN A 1 85 ? -6.673 -11.601 -28.915 1.00 53.97 85 ASN A O 1
ATOM 673 N N . GLY A 1 86 ? -7.013 -13.505 -27.783 1.00 55.28 86 GLY A N 1
ATOM 674 C CA . GLY A 1 86 ? -5.714 -14.118 -28.096 1.00 55.28 86 GLY A CA 1
ATOM 675 C C . GLY A 1 86 ? -4.680 -14.090 -26.962 1.00 55.28 86 GLY A C 1
ATOM 676 O O . GLY A 1 86 ? -3.754 -14.895 -26.999 1.00 55.28 86 GLY A O 1
ATOM 677 N N . GLY A 1 87 ? -4.851 -13.257 -25.927 1.00 51.00 87 GLY A N 1
ATOM 678 C CA . GLY A 1 87 ? -4.064 -13.353 -24.689 1.00 51.00 87 GLY A CA 1
ATOM 679 C C . GLY A 1 87 ? -3.877 -12.033 -23.921 1.00 51.00 87 GLY A C 1
ATOM 680 O O . GLY A 1 87 ? -3.972 -10.952 -24.505 1.00 51.00 87 GLY A O 1
ATOM 681 N N . PRO A 1 88 ? -3.592 -12.093 -22.605 1.00 54.50 88 PRO A N 1
ATOM 682 C CA . PRO A 1 88 ? -3.182 -10.928 -21.819 1.00 54.50 88 PRO A CA 1
ATOM 683 C C . PRO A 1 88 ? -1.721 -10.492 -22.117 1.00 54.50 88 PRO A C 1
ATOM 685 O O . PRO A 1 88 ? -0.873 -11.355 -22.341 1.00 54.50 88 PRO A O 1
ATOM 688 N N . PRO A 1 89 ? -1.389 -9.181 -22.090 1.00 54.09 89 PRO A N 1
ATOM 689 C CA . PRO A 1 89 ? 0.006 -8.681 -22.137 1.00 54.09 89 PRO A CA 1
ATOM 690 C C . PRO A 1 89 ? 0.756 -8.776 -20.768 1.00 54.09 89 PRO A C 1
ATOM 692 O O . PRO A 1 89 ? 0.285 -9.456 -19.866 1.00 54.09 89 PRO A O 1
ATOM 695 N N . ALA A 1 90 ? 1.880 -8.055 -20.543 1.00 52.16 90 ALA A N 1
ATOM 696 C CA . ALA A 1 90 ? 2.505 -7.837 -19.199 1.00 52.16 90 ALA A CA 1
ATOM 697 C C . ALA A 1 90 ? 2.461 -6.344 -18.690 1.00 52.16 90 ALA A C 1
ATOM 699 O O . ALA A 1 90 ? 2.857 -5.463 -19.447 1.00 52.16 90 ALA A O 1
ATOM 700 N N . GLY A 1 91 ? 1.886 -6.020 -17.495 1.00 51.31 91 GLY A N 1
ATOM 701 C CA . GLY A 1 91 ? 1.564 -4.621 -17.032 1.00 51.31 91 GLY A CA 1
ATOM 702 C C . GLY A 1 91 ? 0.551 -4.255 -15.865 1.00 51.31 91 GLY A C 1
ATOM 703 O O . GLY A 1 91 ? 0.858 -3.318 -15.145 1.00 51.31 91 GLY A O 1
ATOM 704 N N . VAL A 1 92 ? -0.602 -4.936 -15.611 1.00 49.31 92 VAL A N 1
ATOM 705 C CA . VAL A 1 92 ? -1.588 -4.923 -14.445 1.00 49.31 92 VAL A CA 1
ATOM 706 C C . VAL A 1 92 ? -2.162 -6.346 -14.124 1.00 49.31 92 VAL A C 1
ATOM 708 O O . VAL A 1 92 ? -2.368 -7.120 -15.052 1.00 49.31 92 VAL A O 1
ATOM 711 N N . ILE A 1 93 ? -2.366 -6.715 -12.844 1.00 51.38 93 ILE A N 1
ATOM 712 C CA . ILE A 1 93 ? -2.644 -8.086 -12.290 1.00 51.38 93 ILE A CA 1
ATOM 713 C C . ILE A 1 93 ? -4.090 -8.633 -12.509 1.00 51.38 93 ILE A C 1
ATOM 715 O O . ILE A 1 93 ? -4.952 -7.869 -12.920 1.00 51.38 93 ILE A O 1
ATOM 719 N N . HIS A 1 94 ? -4.396 -9.887 -12.107 1.00 53.34 94 HIS A N 1
ATOM 720 C CA . HIS A 1 94 ? -5.756 -10.334 -11.704 1.00 53.34 94 HIS A CA 1
ATOM 721 C C . HIS A 1 94 ? -5.917 -10.470 -10.166 1.00 53.34 94 HIS A C 1
ATOM 723 O O . HIS A 1 94 ? -5.310 -11.350 -9.559 1.00 53.34 94 HIS A O 1
ATOM 729 N N . ILE A 1 95 ? -6.759 -9.645 -9.536 1.00 48.44 95 ILE A N 1
ATOM 730 C CA . ILE A 1 95 ? -7.189 -9.771 -8.131 1.00 48.44 95 ILE A CA 1
ATOM 731 C C . ILE A 1 95 ? -8.370 -10.745 -8.053 1.00 48.44 95 ILE A C 1
ATOM 733 O O . ILE A 1 95 ? -9.372 -10.556 -8.742 1.00 48.44 95 ILE A O 1
ATOM 737 N N . LEU A 1 96 ? -8.261 -11.747 -7.180 1.00 39.41 96 LEU A N 1
ATOM 738 C CA . LEU A 1 96 ? -9.387 -12.559 -6.722 1.00 39.41 96 LEU A CA 1
ATOM 739 C C . LEU A 1 96 ? -9.837 -12.039 -5.351 1.00 39.41 96 LEU A C 1
ATOM 741 O O . LEU A 1 96 ? -9.007 -11.625 -4.542 1.00 39.41 96 LEU A O 1
ATOM 745 N N . VAL A 1 97 ? -11.143 -12.080 -5.100 1.00 37.38 97 VAL A N 1
ATOM 746 C CA . VAL A 1 97 ? -11.759 -11.775 -3.802 1.00 37.38 97 VAL A CA 1
ATOM 747 C C . VAL A 1 97 ? -12.535 -13.017 -3.367 1.00 37.38 97 VAL A C 1
ATOM 749 O O . VAL A 1 97 ? -13.172 -13.659 -4.201 1.00 37.38 97 VAL A O 1
ATOM 752 N N . GLU A 1 98 ? -12.421 -13.378 -2.092 1.00 33.03 98 GLU A N 1
ATOM 753 C CA . GLU A 1 98 ? -13.116 -14.516 -1.480 1.00 33.03 98 GLU A CA 1
ATOM 754 C C . GLU A 1 98 ? -14.621 -14.231 -1.297 1.00 33.03 98 GLU A C 1
ATOM 756 O O . GLU A 1 98 ? -15.043 -13.070 -1.303 1.00 33.03 98 GLU A O 1
ATOM 761 N N . SER A 1 99 ? -15.421 -15.293 -1.157 1.00 41.56 99 SER A N 1
ATOM 762 C CA . SER A 1 99 ? -16.881 -15.261 -0.975 1.00 41.56 99 SER A CA 1
ATOM 763 C C . SER A 1 99 ? -17.315 -16.064 0.247 1.00 41.56 99 SER A C 1
ATOM 765 O O . SER A 1 99 ? -17.009 -17.280 0.231 1.00 41.56 99 SER A O 1
#

Sequence (99 aa):
NAIMGTINLECLISPVHAFAGLPRDAVIQTITIPSGARDDDLETEIRNQLPPQFKNVPFIIRAFHPGPVRYRVVQPQTLISDYFNGGPPAGVIHILVES

Radius of gyration: 17.82 Å; Cα contacts (8 Å, |Δi|>4): 100; chains: 1; bounding box: 49×30×44 Å

Secondary structure (DSSP, 8-state):
-----EEEEEEE----GGGTT--HHHHEEEEEEETT--HHHHHHHHHHHS-GGGTT-------------------TT--HHHHHTT---SSS-------

Nearest PDB structures (foldseek):
  3vqi-assembly3_C  TM=5.116E-01  e=5.069E+00  Kluyveromyces marxianus
  3vqi-assembly5_E  TM=5.633E-01  e=7.396E+00  Kluyveromyces marxianus

pLDDT: mean 71.7, std 17.96, range [33.03, 93.62]

Organism: NCBI:txid144530

Solvent-accessible surface area (backbone atoms only — not comparable to full-atom values): 6723 Å² total; per-residue (Å²): 134,84,74,96,44,71,43,78,43,84,44,77,52,75,58,51,80,91,34,52,87,60,52,79,76,66,30,55,41,80,48,77,43,55,69,84,61,54,71,67,58,52,52,49,53,56,40,64,70,39,58,81,93,48,46,83,59,89,83,79,94,77,90,85,78,58,24,43,44,78,88,69,85,83,59,88,92,62,62,71,65,78,76,41,79,87,58,68,60,80,61,32,71,88,88,85,80,90,133

Mean predicted aligned error: 12.66 Å